Protein AF-A0A8T6W528-F1 (af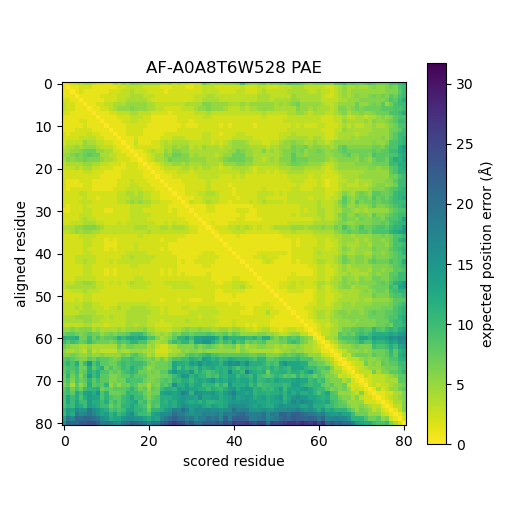db_monomer)

Radius of gyration: 12.44 Å; Cα contacts (8 Å, |Δi|>4): 125; chains: 1; bounding box: 28×20×40 Å

pLDDT: mean 86.55, std 10.57, range [57.91, 97.75]

Foldseek 3Di:
DWDADPNFIKDWDQQPLVSAIFIAGDPAPDWDDDPNWIAGPQCWIDHNNFIAHNVRHGDDGGGDDVVVSVVVVVCVVCVPD

Secondary structure (DSSP, 8-state):
-EEEETTEEEEEEEETTTTEEEEEE-S-S-EEEETTEEEETTS-EEETTEEE-TTSPBPP-----HHHHHHHHHHHH-TT-

Mean predicted aligned error: 5.1 Å

Structure (mmCIF, N/CA/C/O backbone):
data_AF-A0A8T6W528-F1
#
_entry.id   AF-A0A8T6W528-F1
#
loop_
_atom_site.group_PDB
_atom_site.id
_atom_site.type_symbol
_atom_site.label_atom_id
_atom_site.label_alt_id
_atom_site.label_comp_id
_atom_site.label_asym_id
_atom_site.label_entity_id
_atom_site.label_seq_id
_atom_site.pdbx_PDB_ins_code
_atom_site.Cartn_x
_atom_site.Cartn_y
_atom_site.Cartn_z
_atom_site.occupancy
_atom_site.B_iso_or_equiv
_atom_site.auth_seq_id
_atom_site.auth_comp_id
_atom_site.auth_asym_id
_atom_site.auth_atom_id
_atom_site.pdbx_PDB_model_num
ATOM 1 N N . MET A 1 1 ? 1.018 -5.185 4.243 1.00 88.62 1 MET A N 1
ATOM 2 C CA . MET A 1 1 ? -0.178 -5.701 4.939 1.00 88.62 1 MET A CA 1
ATOM 3 C C . MET A 1 1 ? -1.394 -5.045 4.326 1.00 88.62 1 MET A C 1
ATOM 5 O O . MET A 1 1 ? -1.310 -3.863 4.016 1.00 88.62 1 MET A O 1
ATOM 9 N N . LEU A 1 2 ? -2.483 -5.794 4.165 1.00 92.31 2 LEU A N 1
ATOM 10 C CA . LEU A 1 2 ? -3.799 -5.240 3.852 1.00 92.31 2 LEU A CA 1
ATOM 11 C C . LEU A 1 2 ? -4.655 -5.262 5.116 1.00 92.31 2 LEU A C 1
ATOM 13 O O . LEU A 1 2 ? -4.600 -6.232 5.871 1.00 92.31 2 LEU A O 1
ATOM 17 N N . ASP A 1 3 ? -5.405 -4.193 5.339 1.00 90.38 3 ASP A N 1
ATOM 18 C CA . ASP A 1 3 ? -6.349 -4.054 6.446 1.00 90.38 3 ASP A CA 1
ATOM 19 C C . ASP A 1 3 ? -7.579 -3.258 5.985 1.00 90.38 3 ASP A C 1
ATOM 21 O O . ASP A 1 3 ? -7.657 -2.827 4.834 1.00 90.38 3 ASP A O 1
ATOM 25 N N . THR A 1 4 ? -8.548 -3.053 6.870 1.00 90.19 4 THR A N 1
ATOM 26 C CA . THR A 1 4 ? -9.725 -2.221 6.627 1.00 90.19 4 THR A CA 1
ATOM 27 C C . THR A 1 4 ? -9.715 -1.004 7.541 1.00 90.19 4 THR A C 1
ATOM 29 O O . THR A 1 4 ? -9.693 -1.127 8.763 1.00 90.19 4 THR A O 1
ATOM 32 N N . PHE A 1 5 ? -9.816 0.187 6.955 1.00 87.19 5 PHE A N 1
ATOM 33 C CA . PHE A 1 5 ? -9.946 1.443 7.684 1.00 87.19 5 PHE A CA 1
ATOM 34 C C . PHE A 1 5 ? -11.060 2.296 7.064 1.00 87.19 5 PHE A C 1
ATOM 36 O O . PHE A 1 5 ? -11.143 2.424 5.847 1.00 87.19 5 PHE A O 1
ATOM 43 N N . GLU A 1 6 ? -11.975 2.815 7.892 1.00 87.69 6 GLU A N 1
ATOM 44 C CA . GLU A 1 6 ? -13.184 3.542 7.444 1.00 87.69 6 GLU A CA 1
ATOM 45 C C . GLU A 1 6 ? -14.032 2.772 6.407 1.00 87.69 6 GLU A C 1
ATOM 47 O O . GLU A 1 6 ? -14.678 3.359 5.542 1.00 87.69 6 GLU A O 1
ATOM 52 N N . GLY A 1 7 ? -14.033 1.436 6.486 1.00 89.75 7 GLY A N 1
ATOM 53 C CA . GLY A 1 7 ? -14.749 0.570 5.542 1.00 89.75 7 GLY A CA 1
ATOM 54 C C . GLY A 1 7 ?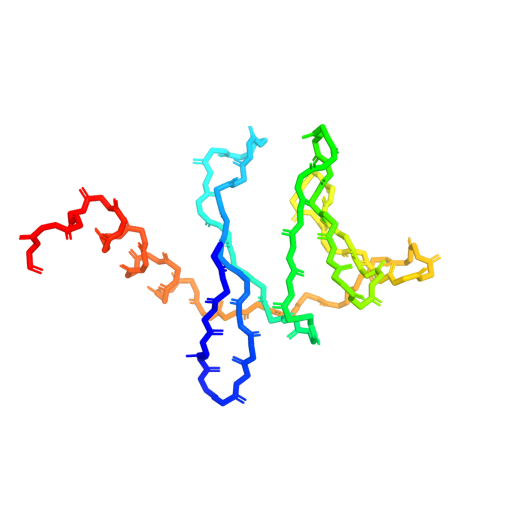 -14.087 0.441 4.167 1.00 89.75 7 GLY A C 1
ATOM 55 O O . GLY A 1 7 ? -14.709 -0.087 3.250 1.00 89.75 7 GLY A O 1
ATOM 56 N N . ARG A 1 8 ? -12.845 0.913 4.014 1.00 92.12 8 ARG A N 1
ATOM 57 C CA . ARG A 1 8 ? -12.054 0.842 2.781 1.00 92.12 8 ARG A CA 1
ATOM 58 C C . ARG A 1 8 ? -10.803 0.001 3.008 1.00 92.12 8 ARG A C 1
ATOM 60 O O . ARG A 1 8 ? -10.223 0.037 4.096 1.00 92.12 8 ARG A O 1
ATOM 67 N N . THR A 1 9 ? -10.366 -0.723 1.984 1.00 93.12 9 THR A N 1
ATOM 68 C CA . THR A 1 9 ? -9.115 -1.482 2.054 1.00 93.12 9 THR A CA 1
ATOM 69 C C . THR A 1 9 ? -7.930 -0.524 2.088 1.00 93.12 9 THR A C 1
ATOM 71 O O . THR A 1 9 ? -7.836 0.411 1.290 1.00 93.12 9 THR A O 1
ATOM 74 N N . VAL A 1 10 ? -7.021 -0.747 3.034 1.00 92.75 10 VAL A N 1
ATOM 75 C CA . VAL A 1 10 ? -5.784 0.015 3.183 1.00 92.75 10 VAL A CA 1
ATOM 76 C C . VAL A 1 10 ? -4.585 -0.912 3.042 1.00 92.75 10 VAL A C 1
ATOM 78 O O . VAL A 1 10 ? -4.464 -1.925 3.730 1.00 92.75 10 VAL A O 1
ATOM 81 N N . LEU A 1 11 ? -3.670 -0.544 2.154 1.00 92.62 11 LEU A N 1
ATOM 82 C CA . LEU A 1 11 ? -2.355 -1.149 2.047 1.00 92.62 11 LEU A CA 1
ATOM 83 C C . LEU A 1 11 ? -1.384 -0.385 2.934 1.00 92.62 11 LEU A C 1
ATOM 85 O O . LEU A 1 11 ? -1.184 0.809 2.739 1.00 92.62 11 LEU A O 1
ATOM 89 N N . ILE A 1 12 ? -0.748 -1.084 3.867 1.00 90.44 12 ILE A N 1
ATOM 90 C CA . ILE A 1 12 ? 0.312 -0.562 4.732 1.00 90.44 12 ILE A CA 1
ATOM 91 C C . ILE A 1 12 ? 1.599 -1.314 4.412 1.00 90.44 12 ILE A C 1
ATOM 93 O O . ILE A 1 12 ? 1.647 -2.545 4.499 1.00 90.44 12 ILE A O 1
ATOM 97 N N . TYR A 1 13 ? 2.655 -0.595 4.055 1.00 88.81 13 TYR A N 1
ATOM 98 C CA . TYR A 1 13 ? 3.943 -1.189 3.704 1.00 88.81 13 TYR A CA 1
ATOM 99 C C . TYR A 1 13 ? 5.100 -0.308 4.181 1.00 88.81 13 TYR A C 1
ATOM 101 O O . TYR A 1 13 ? 4.944 0.897 4.386 1.00 88.81 13 TYR A O 1
ATOM 109 N N . LEU A 1 14 ? 6.267 -0.920 4.384 1.00 87.25 14 LEU A N 1
ATOM 110 C CA . LEU A 1 14 ? 7.503 -0.185 4.624 1.00 87.25 14 LEU A CA 1
ATOM 111 C C . LEU A 1 14 ? 8.080 0.227 3.271 1.00 87.25 14 LEU A C 1
ATOM 113 O O . LEU A 1 14 ? 8.446 -0.634 2.474 1.00 87.25 14 LEU A O 1
ATOM 117 N N . ASP A 1 15 ? 8.148 1.530 3.017 1.00 86.88 15 ASP A N 1
ATOM 118 C CA . ASP A 1 15 ? 8.746 2.055 1.798 1.00 86.88 15 ASP A CA 1
ATOM 119 C C . ASP A 1 15 ? 10.274 1.883 1.847 1.00 86.88 15 ASP A C 1
ATOM 121 O O . ASP A 1 15 ? 10.917 2.463 2.731 1.00 86.88 15 ASP A O 1
ATOM 125 N N . PRO A 1 16 ? 10.880 1.116 0.922 1.00 83.44 16 PRO A N 1
ATOM 126 C CA . PRO A 1 16 ? 12.317 0.857 0.937 1.00 83.44 16 PRO A CA 1
ATOM 127 C C . PRO A 1 16 ? 13.156 2.066 0.494 1.00 83.44 16 PRO A C 1
ATOM 129 O O . PRO A 1 16 ? 14.357 2.103 0.749 1.00 83.44 16 PRO A O 1
ATOM 132 N N . THR A 1 17 ? 12.549 3.053 -0.169 1.00 83.25 17 THR A N 1
ATOM 133 C CA . THR A 1 17 ? 13.225 4.277 -0.621 1.00 83.25 17 THR A CA 1
ATOM 134 C C . THR A 1 17 ? 13.268 5.307 0.498 1.00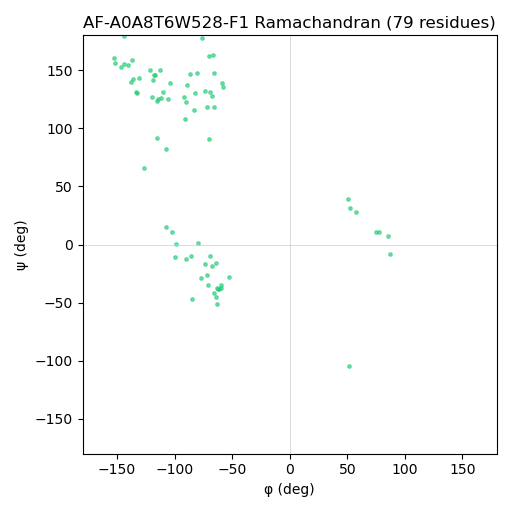 83.25 17 THR A C 1
ATOM 136 O O . THR A 1 17 ? 14.313 5.899 0.765 1.00 83.25 17 THR A O 1
ATOM 139 N N . ALA A 1 18 ? 12.132 5.518 1.164 1.00 81.81 18 ALA A N 1
ATOM 140 C CA . ALA A 1 18 ? 11.998 6.520 2.219 1.00 81.81 18 ALA A CA 1
ATOM 141 C C . ALA A 1 18 ? 12.331 5.989 3.623 1.00 81.81 18 ALA A C 1
ATOM 143 O O . ALA A 1 18 ? 12.443 6.785 4.555 1.00 81.81 18 ALA A O 1
ATOM 144 N N . TYR A 1 19 ? 12.458 4.666 3.790 1.00 81.25 19 TYR A N 1
ATOM 145 C CA . TYR A 1 19 ? 12.554 3.994 5.094 1.00 81.25 19 TYR A CA 1
ATOM 146 C C . TYR A 1 19 ? 11.438 4.433 6.053 1.00 81.25 19 TYR A C 1
ATOM 148 O O . TYR A 1 19 ? 11.650 4.638 7.249 1.00 81.25 19 TYR A O 1
ATOM 156 N N . ALA A 1 20 ? 10.234 4.599 5.507 1.00 82.38 20 ALA A N 1
ATOM 157 C CA . ALA A 1 20 ? 9.069 5.092 6.222 1.00 82.38 20 ALA A CA 1
ATOM 158 C C . ALA A 1 20 ? 7.869 4.186 5.962 1.00 82.38 20 ALA A C 1
ATOM 160 O O . ALA A 1 20 ? 7.674 3.689 4.851 1.00 82.38 20 ALA A O 1
ATOM 161 N N . LEU A 1 21 ? 7.044 3.985 6.988 1.00 86.44 21 LEU A N 1
ATOM 162 C CA . LEU A 1 21 ? 5.755 3.335 6.798 1.00 86.44 21 LEU A CA 1
ATOM 163 C C . LEU A 1 21 ? 4.848 4.240 5.978 1.00 86.44 21 LEU A C 1
ATOM 165 O O . LEU A 1 21 ? 4.642 5.408 6.314 1.00 86.44 21 LEU A O 1
ATOM 169 N N . SER A 1 22 ? 4.301 3.660 4.922 1.00 88.31 22 SER A N 1
ATOM 170 C CA . SER A 1 22 ? 3.388 4.311 4.000 1.00 88.31 22 SER A CA 1
ATOM 171 C C . SER A 1 22 ? 2.072 3.557 3.974 1.00 88.31 22 SER A C 1
ATOM 173 O O . SER A 1 22 ? 2.021 2.348 4.213 1.00 88.31 22 SER A O 1
ATOM 175 N N . ALA A 1 23 ? 0.999 4.298 3.710 1.00 90.62 23 ALA A N 1
ATOM 176 C CA . ALA A 1 23 ? -0.335 3.742 3.611 1.00 90.62 23 ALA A CA 1
ATOM 177 C C . ALA A 1 23 ? -1.100 4.355 2.438 1.00 90.62 23 ALA A C 1
ATOM 179 O O . ALA A 1 23 ? -1.019 5.565 2.218 1.00 90.62 23 ALA A O 1
ATOM 180 N N . TYR A 1 24 ? -1.857 3.521 1.731 1.00 91.88 24 TYR A N 1
ATOM 181 C CA . TYR A 1 24 ? -2.725 3.907 0.620 1.00 91.88 24 TYR A CA 1
ATOM 182 C C . TYR A 1 24 ? -4.069 3.210 0.739 1.00 91.88 24 TYR A C 1
ATOM 184 O O . TYR A 1 24 ? -4.117 2.037 1.102 1.00 91.88 24 TYR A O 1
ATOM 192 N N . TYR A 1 25 ? -5.146 3.912 0.396 1.00 92.56 25 TYR A N 1
ATOM 193 C CA . TYR A 1 25 ? -6.390 3.231 0.068 1.00 92.56 25 TYR A CA 1
ATOM 194 C C . TYR A 1 25 ? -6.250 2.580 -1.307 1.00 92.56 25 TYR A C 1
ATOM 196 O O . TYR A 1 25 ? -5.777 3.224 -2.242 1.00 92.56 25 TYR A O 1
ATOM 204 N N . VAL A 1 26 ? -6.639 1.312 -1.410 1.00 93.69 26 VAL A N 1
ATOM 205 C CA . VAL A 1 26 ? -6.529 0.497 -2.629 1.00 93.69 26 VAL A CA 1
ATOM 206 C C . VAL A 1 26 ? -7.808 -0.311 -2.819 1.00 93.69 26 VAL A C 1
ATOM 208 O O . VAL A 1 26 ? -8.512 -0.557 -1.841 1.00 93.69 26 VAL A O 1
ATOM 211 N N . ASP A 1 27 ? -8.082 -0.762 -4.041 1.00 93.50 27 ASP A N 1
ATOM 212 C CA . ASP A 1 27 ? -9.201 -1.672 -4.334 1.00 93.50 27 ASP A CA 1
ATOM 213 C C . ASP A 1 27 ? -8.728 -3.132 -4.521 1.00 93.50 27 ASP A C 1
ATOM 215 O O . ASP A 1 27 ? -9.497 -4.010 -4.911 1.00 93.50 27 ASP A O 1
ATOM 219 N N . ALA A 1 28 ? -7.462 -3.405 -4.190 1.00 94.56 28 ALA A N 1
ATOM 220 C CA . ALA A 1 28 ? -6.826 -4.713 -4.281 1.00 94.56 28 ALA A CA 1
ATOM 221 C C . ALA A 1 28 ? -7.035 -5.589 -3.034 1.00 94.56 28 ALA A C 1
ATOM 223 O O . ALA A 1 28 ? -7.035 -5.112 -1.898 1.00 94.56 28 ALA A O 1
ATOM 224 N N . ASP A 1 29 ? -7.130 -6.899 -3.251 1.00 95.94 29 ASP A N 1
ATOM 225 C CA . ASP A 1 29 ? -7.270 -7.930 -2.210 1.00 95.94 29 ASP A CA 1
ATOM 226 C C . ASP A 1 29 ? -5.955 -8.652 -1.868 1.00 95.94 29 ASP A C 1
ATOM 228 O O . ASP A 1 29 ? -5.868 -9.382 -0.879 1.00 95.94 29 ASP A O 1
ATOM 232 N N . SER A 1 30 ? -4.916 -8.440 -2.673 1.00 96.75 30 SER A N 1
ATOM 233 C CA . SER A 1 30 ? -3.597 -9.035 -2.504 1.00 96.75 30 SER A CA 1
ATOM 234 C C . SER A 1 30 ? -2.516 -8.146 -3.114 1.00 96.75 30 SER A C 1
ATOM 236 O O . SER A 1 30 ? -2.784 -7.247 -3.914 1.00 96.75 30 SER A O 1
ATOM 238 N N . PHE A 1 31 ? -1.278 -8.366 -2.672 1.00 97.06 31 PHE A N 1
ATOM 239 C CA . PHE A 1 31 ? -0.111 -7.644 -3.157 1.00 97.06 31 PHE A CA 1
ATOM 240 C C . PHE A 1 31 ? 1.116 -8.548 -3.156 1.00 97.06 31 PHE A C 1
ATOM 242 O O . PHE A 1 31 ? 1.239 -9.446 -2.318 1.00 97.06 31 PHE A O 1
ATOM 249 N N . GLU A 1 32 ? 2.054 -8.258 -4.048 1.00 97.06 32 GLU A N 1
ATOM 250 C CA . GLU A 1 32 ? 3.355 -8.913 -4.103 1.00 97.06 32 GLU A CA 1
ATOM 251 C 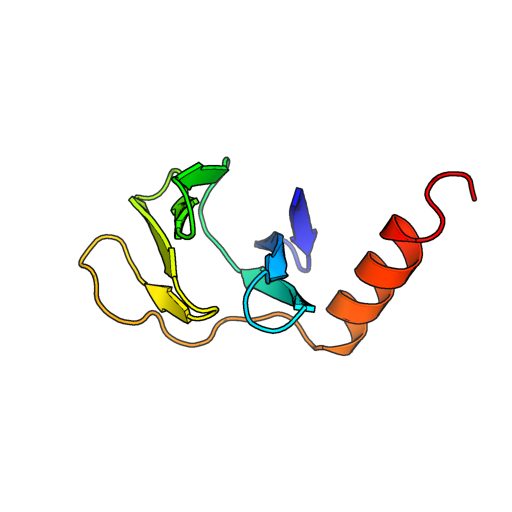C . GLU A 1 32 ? 4.465 -7.917 -4.435 1.00 97.06 32 GLU A C 1
ATOM 253 O O . GLU A 1 32 ? 4.233 -6.864 -5.030 1.00 97.06 32 GLU A O 1
ATOM 258 N N . TRP A 1 33 ? 5.684 -8.241 -4.016 1.00 95.50 33 TRP A N 1
ATOM 259 C CA . TRP A 1 33 ? 6.867 -7.480 -4.401 1.00 95.50 33 TRP A CA 1
ATOM 260 C C . TRP A 1 33 ? 7.482 -8.081 -5.663 1.00 95.50 33 TRP A C 1
ATOM 262 O O . TRP A 1 33 ? 7.821 -9.262 -5.686 1.00 95.50 33 TRP A O 1
ATOM 272 N N . ASP A 1 34 ? 7.688 -7.232 -6.662 1.00 95.38 34 ASP A N 1
ATOM 273 C CA . ASP A 1 34 ? 8.479 -7.484 -7.863 1.00 95.38 34 ASP A CA 1
ATOM 274 C C . ASP A 1 34 ? 9.686 -6.530 -7.846 1.00 95.38 34 ASP A C 1
ATOM 276 O O . ASP A 1 34 ? 9.597 -5.361 -8.229 1.00 95.38 34 ASP A O 1
ATOM 280 N N . ASP A 1 35 ? 10.801 -7.005 -7.282 1.00 92.38 35 ASP A N 1
ATOM 281 C CA . ASP A 1 35 ? 11.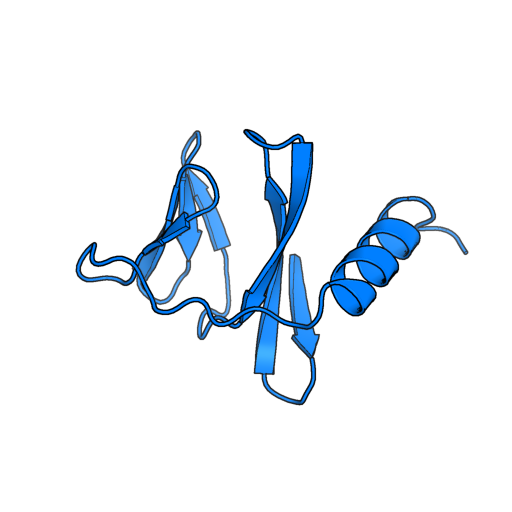983 -6.203 -6.934 1.00 92.38 35 ASP A CA 1
ATOM 282 C C . ASP A 1 35 ? 11.624 -4.960 -6.090 1.00 92.38 35 ASP A C 1
ATOM 284 O O . ASP A 1 35 ? 11.325 -5.074 -4.899 1.00 92.38 35 ASP A O 1
ATOM 288 N N . LYS A 1 36 ? 11.633 -3.768 -6.695 1.00 90.19 36 LYS A N 1
ATOM 289 C CA . LYS A 1 36 ? 11.324 -2.486 -6.036 1.00 90.19 36 LYS A CA 1
ATOM 290 C C . LYS A 1 36 ? 9.895 -2.008 -6.274 1.00 90.19 36 LYS A C 1
ATOM 292 O O . LYS A 1 36 ? 9.537 -0.928 -5.800 1.00 90.19 36 LYS A O 1
ATOM 297 N N . ILE A 1 37 ? 9.106 -2.780 -7.012 1.00 95.31 37 ILE A N 1
ATOM 298 C CA . ILE A 1 37 ? 7.738 -2.446 -7.380 1.00 95.31 37 ILE A CA 1
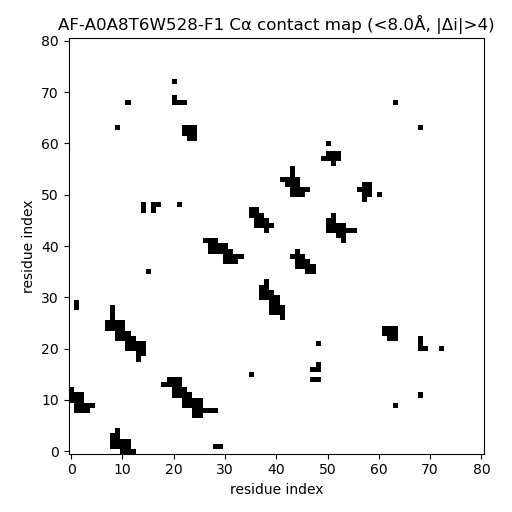ATOM 299 C C . ILE A 1 37 ? 6.790 -3.302 -6.546 1.00 95.31 37 ILE A C 1
ATOM 301 O O . ILE A 1 37 ? 6.874 -4.527 -6.541 1.00 95.31 37 ILE A O 1
ATOM 305 N N . LEU A 1 38 ? 5.863 -2.655 -5.847 1.00 96.12 38 LEU A N 1
ATOM 306 C CA . LEU A 1 38 ? 4.792 -3.339 -5.132 1.00 96.12 38 LEU A CA 1
ATOM 307 C C . LEU A 1 38 ? 3.594 -3.471 -6.074 1.00 96.12 38 LEU A C 1
ATOM 309 O O . LEU A 1 38 ? 2.958 -2.470 -6.399 1.00 96.12 38 LEU A O 1
ATOM 313 N N . ARG A 1 39 ? 3.312 -4.685 -6.543 1.00 97.75 39 ARG A N 1
ATOM 314 C CA . ARG A 1 39 ? 2.213 -4.995 -7.465 1.00 97.75 39 ARG A CA 1
ATOM 315 C C . ARG A 1 39 ? 0.947 -5.326 -6.686 1.00 97.75 39 ARG A C 1
ATOM 317 O O . ARG A 1 39 ? 1.010 -6.050 -5.693 1.00 97.75 39 ARG A O 1
ATOM 324 N N . LEU A 1 40 ? -0.187 -4.805 -7.143 1.00 97.25 40 LEU A N 1
ATOM 325 C CA . LEU A 1 40 ? -1.506 -5.013 -6.550 1.00 97.25 40 LEU A CA 1
ATOM 326 C C . LEU A 1 40 ? -2.390 -5.836 -7.497 1.00 97.25 40 LEU A C 1
ATOM 328 O O . LEU A 1 40 ? -2.225 -5.786 -8.716 1.00 97.25 40 LEU A O 1
ATOM 332 N N . SER A 1 41 ? -3.317 -6.621 -6.944 1.00 97.56 41 SER A N 1
ATOM 333 C CA . SER A 1 41 ? -4.157 -7.539 -7.732 1.00 97.56 41 SER A CA 1
ATOM 334 C C . SER A 1 41 ? -5.156 -6.859 -8.670 1.00 97.56 41 SER A C 1
ATOM 336 O O . SER A 1 41 ? -5.612 -7.480 -9.629 1.00 97.56 41 SER A O 1
ATOM 338 N N . ASP A 1 42 ? -5.456 -5.581 -8.444 1.00 94.56 42 ASP A N 1
ATOM 339 C CA . ASP A 1 42 ? -6.254 -4.734 -9.339 1.00 94.56 42 ASP A CA 1
ATOM 340 C C . ASP A 1 42 ? -5.445 -4.182 -10.535 1.00 94.56 42 ASP A C 1
ATOM 342 O O . ASP A 1 42 ? -5.978 -3.457 -11.376 1.00 94.56 42 ASP A O 1
ATOM 346 N N . GLY A 1 43 ? -4.160 -4.540 -10.635 1.00 96.62 43 GLY A N 1
ATOM 347 C CA . GLY A 1 43 ? -3.240 -4.093 -11.678 1.00 96.62 43 GLY A CA 1
ATOM 348 C C . GLY A 1 43 ? -2.535 -2.772 -11.367 1.00 96.62 43 GLY A C 1
ATOM 349 O O . GLY A 1 43 ? -1.606 -2.408 -12.091 1.00 96.62 43 GLY A O 1
ATOM 350 N N . SER A 1 44 ? -2.922 -2.071 -10.298 1.00 96.44 44 SER A N 1
ATOM 351 C CA . SER A 1 44 ? -2.191 -0.901 -9.815 1.00 96.44 44 SER A CA 1
ATOM 352 C C . SER A 1 44 ? -0.850 -1.306 -9.193 1.00 96.44 44 SER A C 1
ATOM 354 O O . SER A 1 44 ? -0.585 -2.477 -8.892 1.00 96.44 44 SER A O 1
ATOM 356 N N . TYR A 1 45 ? 0.061 -0.347 -9.053 1.00 96.31 45 TYR A N 1
ATOM 357 C CA . TYR A 1 45 ? 1.377 -0.619 -8.488 1.00 96.31 45 TYR A CA 1
ATOM 358 C C . TYR A 1 45 ? 1.982 0.595 -7.799 1.00 96.31 45 TYR A C 1
ATOM 360 O O . TYR A 1 45 ? 1.662 1.740 -8.109 1.00 96.31 45 TYR A O 1
ATOM 368 N N . ILE A 1 46 ? 2.895 0.339 -6.865 1.00 94.81 46 ILE A N 1
ATOM 369 C CA . ILE A 1 46 ? 3.682 1.377 -6.208 1.00 94.81 46 ILE A CA 1
ATOM 370 C C . ILE A 1 46 ? 5.137 1.249 -6.629 1.00 94.81 46 ILE A C 1
ATOM 372 O O . ILE A 1 46 ? 5.758 0.203 -6.449 1.00 94.81 46 ILE A O 1
ATOM 376 N N . GLU A 1 47 ? 5.693 2.344 -7.135 1.00 93.94 47 GLU A N 1
ATOM 377 C CA . GLU A 1 47 ? 7.104 2.468 -7.488 1.00 93.94 47 GLU A CA 1
ATOM 378 C C . GLU A 1 47 ? 7.648 3.782 -6.918 1.00 93.94 47 GLU A C 1
ATOM 380 O O . GLU A 1 47 ? 7.023 4.835 -7.043 1.00 93.94 47 GLU A O 1
ATOM 385 N N . GLY A 1 48 ? 8.789 3.726 -6.221 1.00 90.94 48 GLY A N 1
ATOM 386 C CA . GLY A 1 48 ? 9.396 4.920 -5.613 1.00 90.94 48 GLY A CA 1
ATOM 387 C C . GLY A 1 48 ? 8.476 5.661 -4.630 1.00 90.94 48 GLY A C 1
ATOM 388 O O . GLY A 1 48 ? 8.571 6.880 -4.496 1.00 90.94 48 GLY A O 1
ATOM 389 N N . GLY A 1 49 ? 7.549 4.944 -3.988 1.00 89.25 49 GLY A N 1
ATOM 390 C CA . GLY A 1 49 ? 6.576 5.517 -3.059 1.00 89.25 49 GLY A CA 1
ATOM 391 C C . GLY A 1 49 ? 5.406 6.246 -3.718 1.00 89.25 49 GLY A C 1
ATOM 392 O O . GLY A 1 49 ? 4.650 6.918 -3.015 1.00 89.25 49 GLY A O 1
ATOM 393 N N . VAL A 1 50 ? 5.230 6.118 -5.035 1.00 91.62 50 VAL A N 1
ATOM 394 C CA . VAL A 1 50 ? 4.127 6.702 -5.811 1.00 91.62 50 VAL A CA 1
ATOM 395 C C . VAL A 1 50 ? 3.194 5.592 -6.287 1.00 91.62 50 VAL A C 1
ATOM 397 O O . VAL A 1 50 ? 3.664 4.599 -6.832 1.00 91.62 50 VAL A O 1
ATOM 400 N N . LEU A 1 51 ? 1.886 5.761 -6.075 1.00 93.56 51 LEU A N 1
ATOM 401 C CA . LEU A 1 51 ? 0.855 4.859 -6.592 1.00 93.56 51 LEU A CA 1
ATOM 402 C C . LEU A 1 51 ? 0.525 5.207 -8.048 1.00 93.56 51 LEU A C 1
ATOM 404 O O . LEU A 1 51 ? 0.244 6.364 -8.373 1.00 93.56 51 LEU A O 1
ATOM 408 N N . TYR A 1 52 ? 0.528 4.186 -8.892 1.00 95.56 52 TYR A N 1
ATOM 409 C CA . TYR A 1 52 ? 0.135 4.223 -10.291 1.00 95.56 52 TYR A CA 1
ATOM 410 C C . TYR A 1 52 ? -1.049 3.289 -10.501 1.00 95.56 52 TYR A C 1
ATOM 412 O O . TYR A 1 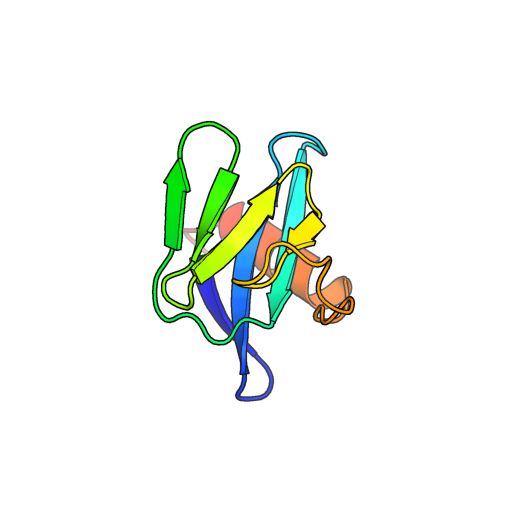52 ? -1.094 2.209 -9.911 1.00 95.56 52 TYR A O 1
ATOM 420 N N . ASP A 1 53 ? -1.999 3.692 -11.333 1.00 94.81 53 ASP A N 1
ATOM 421 C CA . ASP A 1 53 ? -3.104 2.826 -11.728 1.00 94.81 53 ASP A CA 1
ATOM 422 C C . ASP A 1 53 ? -2.669 1.777 -12.770 1.00 94.81 53 ASP A C 1
ATOM 424 O O . ASP A 1 53 ? -1.526 1.748 -13.234 1.00 94.81 53 ASP A O 1
ATOM 428 N N . ALA A 1 54 ? -3.597 0.901 -13.158 1.00 94.50 54 ALA A N 1
ATOM 429 C CA . ALA A 1 54 ? -3.337 -0.151 -14.140 1.00 94.50 54 ALA A CA 1
ATOM 430 C C . ALA A 1 54 ? -2.999 0.375 -15.553 1.00 94.50 54 ALA A C 1
ATOM 432 O O . ALA A 1 54 ? -2.484 -0.379 -16.380 1.00 94.50 54 ALA A O 1
ATOM 433 N N . SER A 1 55 ? -3.282 1.649 -15.851 1.00 95.81 55 SER A N 1
ATOM 434 C CA . SER A 1 55 ? -2.895 2.302 -17.107 1.00 95.81 55 SER A CA 1
ATOM 435 C C . SER A 1 55 ? -1.473 2.879 -17.065 1.00 95.81 55 SER A C 1
ATOM 437 O O . SER A 1 55 ? -0.925 3.241 -18.108 1.00 95.81 55 SER A O 1
ATOM 439 N N . GLY A 1 56 ? -0.852 2.915 -15.880 1.00 95.75 56 GLY A N 1
ATOM 440 C CA . GLY A 1 56 ? 0.461 3.511 -15.641 1.00 95.75 56 GLY A CA 1
ATOM 441 C C . GLY A 1 56 ? 0.406 5.014 -15.365 1.00 95.75 56 GLY A C 1
ATOM 442 O O . GLY A 1 56 ? 1.455 5.656 -15.273 1.00 95.75 56 GLY A O 1
ATOM 443 N N . GLU A 1 57 ? -0.787 5.593 -15.222 1.00 96.56 57 GLU A N 1
ATOM 444 C CA . GLU A 1 57 ? -0.938 6.977 -14.789 1.00 96.56 57 GLU A CA 1
ATOM 445 C C . GLU A 1 57 ? -0.797 7.075 -13.271 1.00 96.56 57 GLU A C 1
ATOM 447 O O . GLU A 1 57 ? -1.131 6.157 -12.520 1.00 96.56 57 GLU A O 1
ATOM 452 N N . ARG A 1 58 ? -0.263 8.203 -12.793 1.00 94.69 58 ARG A N 1
ATOM 453 C CA . ARG A 1 58 ? -0.159 8.448 -11.354 1.00 94.69 58 ARG A CA 1
ATOM 454 C C . ARG A 1 58 ? -1.567 8.581 -10.781 1.00 94.69 58 ARG A C 1
ATOM 456 O O . ARG A 1 58 ? -2.278 9.523 -11.125 1.00 94.69 58 ARG A O 1
ATOM 463 N N . ALA A 1 59 ? -1.921 7.688 -9.864 1.00 90.69 59 ALA A N 1
ATOM 464 C CA . ALA A 1 59 ? -3.200 7.745 -9.179 1.00 90.69 59 ALA A CA 1
ATOM 465 C C . ALA A 1 59 ? -3.283 9.004 -8.299 1.00 90.69 59 ALA A C 1
ATOM 467 O O . ALA A 1 59 ? -2.280 9.467 -7.737 1.00 90.69 59 ALA A O 1
ATOM 468 N N . GLU A 1 60 ? -4.491 9.553 -8.161 1.00 85.44 60 GLU A N 1
ATOM 469 C CA . GLU A 1 60 ? -4.747 10.636 -7.215 1.00 85.44 60 GLU A CA 1
ATOM 470 C C . GLU A 1 60 ? -4.389 10.179 -5.792 1.00 85.44 60 GLU A C 1
ATOM 472 O O . GLU A 1 60 ? -4.622 9.032 -5.403 1.00 85.44 60 GLU A O 1
ATOM 477 N N . GLU A 1 61 ? -3.767 11.066 -5.014 1.00 73.44 61 GLU A N 1
ATOM 478 C CA . GLU A 1 61 ? -3.219 10.716 -3.707 1.00 73.44 61 GLU A CA 1
ATOM 479 C C . GLU A 1 61 ? -4.345 10.452 -2.694 1.00 73.44 61 GLU A C 1
ATOM 481 O O . GLU A 1 61 ? -4.832 11.348 -2.011 1.00 73.44 61 GLU A O 1
ATOM 486 N N . ASN A 1 62 ? -4.762 9.189 -2.598 1.00 80.06 62 ASN A N 1
ATOM 487 C CA . ASN A 1 62 ? -5.830 8.733 -1.714 1.00 80.06 62 ASN A CA 1
ATOM 488 C C . ASN A 1 62 ? -5.235 7.942 -0.543 1.00 80.06 62 ASN A C 1
ATOM 490 O O . ASN A 1 62 ? -5.140 6.713 -0.567 1.00 80.06 62 ASN A O 1
ATOM 494 N N . ARG A 1 63 ? -4.768 8.666 0.477 1.00 87.75 63 ARG A N 1
ATOM 495 C CA . ARG A 1 63 ? -4.083 8.095 1.646 1.00 87.75 63 ARG A CA 1
ATOM 496 C C . ARG A 1 63 ? -4.867 8.365 2.937 1.00 87.75 63 ARG A C 1
ATOM 498 O O . ARG A 1 63 ? -5.463 9.435 3.066 1.00 87.75 63 ARG A O 1
ATOM 505 N N . PRO A 1 64 ? -4.846 7.447 3.918 1.00 85.62 64 PRO A N 1
ATOM 506 C CA . PRO A 1 64 ? -5.387 7.718 5.249 1.00 85.62 64 PRO A CA 1
ATOM 507 C C . PRO A 1 64 ? -4.566 8.795 5.984 1.00 85.62 64 PRO A C 1
ATOM 509 O O . PRO A 1 64 ? -3.417 9.081 5.636 1.00 85.62 64 PRO A O 1
ATOM 512 N N . LEU A 1 65 ? -5.140 9.385 7.041 1.00 81.25 65 LEU A N 1
ATOM 513 C CA . LEU A 1 65 ? -4.456 10.388 7.868 1.00 81.25 65 LEU A CA 1
ATOM 514 C C . LEU A 1 65 ? -3.153 9.829 8.465 1.00 81.25 65 LEU A C 1
ATOM 516 O O . LEU A 1 65 ? -3.149 8.756 9.062 1.00 81.25 65 LEU A O 1
ATOM 520 N N . GLN A 1 66 ? -2.065 10.608 8.416 1.00 71.50 66 GLN A N 1
ATOM 521 C CA . GLN A 1 66 ? -0.731 10.194 8.896 1.00 71.50 66 GLN A CA 1
ATOM 522 C C . GLN A 1 66 ? -0.695 9.663 10.341 1.00 71.50 66 GLN A C 1
ATOM 524 O O . GLN A 1 66 ? 0.177 8.863 10.682 1.00 71.50 66 GLN A O 1
ATOM 529 N N . VAL A 1 67 ? -1.611 10.109 11.208 1.00 65.25 67 VAL A N 1
ATOM 530 C CA . VAL A 1 67 ? -1.719 9.606 12.588 1.00 65.25 67 VAL A CA 1
ATOM 531 C C . VAL A 1 67 ? -2.025 8.106 12.598 1.00 65.25 67 VAL A C 1
ATOM 533 O O . VAL A 1 67 ? -1.428 7.386 13.393 1.00 65.25 67 VAL A O 1
ATOM 536 N N . PHE A 1 68 ? -2.865 7.615 11.682 1.00 67.56 68 PHE A N 1
ATOM 537 C CA . PHE A 1 68 ? -3.174 6.187 11.564 1.00 67.56 68 PHE A CA 1
ATOM 538 C C . PHE A 1 68 ? -1.957 5.370 11.142 1.00 67.56 68 PHE A C 1
ATOM 540 O O . PHE A 1 68 ? -1.674 4.334 11.737 1.00 67.56 68 PHE A O 1
ATOM 547 N N . THR A 1 69 ? -1.162 5.872 10.197 1.00 68.00 69 THR A N 1
ATOM 548 C CA . THR A 1 69 ? 0.070 5.198 9.763 1.00 68.00 69 THR A CA 1
ATOM 549 C C . THR A 1 69 ? 1.059 5.005 10.921 1.00 68.00 69 THR A C 1
ATOM 551 O O . THR A 1 69 ? 1.734 3.979 10.998 1.00 68.00 69 THR A O 1
ATOM 554 N N . ARG A 1 70 ? 1.117 5.952 11.871 1.00 70.00 70 ARG A N 1
ATOM 555 C CA . ARG A 1 70 ? 1.974 5.845 13.067 1.00 70.00 70 ARG A CA 1
ATOM 556 C C . ARG A 1 70 ? 1.489 4.792 14.063 1.00 70.00 70 ARG A C 1
ATOM 558 O O . ARG A 1 70 ? 2.328 4.141 14.678 1.00 70.00 70 ARG A O 1
ATOM 565 N N . TRP A 1 71 ? 0.175 4.600 14.202 1.00 70.31 71 TRP A N 1
ATOM 566 C CA . TRP A 1 71 ? -0.386 3.539 15.048 1.00 70.31 71 TRP A CA 1
ATOM 567 C C . TRP A 1 71 ? -0.012 2.151 14.532 1.00 70.31 71 TRP A C 1
ATOM 569 O O . TRP A 1 71 ? 0.481 1.335 15.304 1.00 70.31 71 TRP A O 1
ATOM 579 N N . TYR A 1 72 ? -0.127 1.912 13.224 1.00 71.69 72 TYR A N 1
ATOM 580 C CA . TYR A 1 72 ? 0.331 0.648 12.641 1.00 71.69 72 TYR A CA 1
ATOM 581 C C . TYR A 1 72 ? 1.836 0.442 12.795 1.00 71.69 72 TYR A C 1
ATOM 583 O O . TYR A 1 72 ? 2.276 -0.670 13.074 1.00 71.69 72 TYR A O 1
ATOM 591 N N . GLY A 1 73 ? 2.635 1.506 12.679 1.00 69.56 73 GLY A N 1
ATOM 592 C CA . GLY A 1 73 ? 4.066 1.412 12.961 1.00 69.56 73 GLY A CA 1
ATO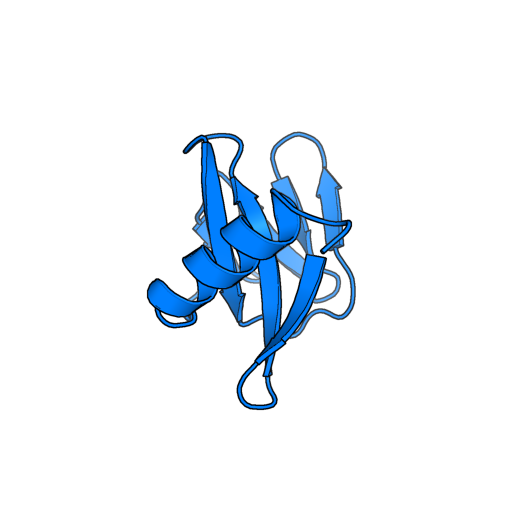M 593 C C . GLY A 1 73 ? 4.383 1.033 14.396 1.00 69.56 73 GLY A C 1
ATOM 594 O O . GLY A 1 73 ? 5.279 0.225 14.632 1.00 69.56 73 GLY A O 1
ATOM 595 N N . PHE A 1 74 ? 3.610 1.552 15.347 1.00 69.19 74 PHE A N 1
ATOM 596 C CA . PHE A 1 74 ? 3.706 1.138 16.737 1.00 69.19 74 PHE A CA 1
ATOM 597 C C . PHE A 1 74 ? 3.344 -0.348 16.902 1.00 69.19 74 PHE A C 1
ATOM 599 O O . PHE A 1 74 ? 4.152 -1.104 17.433 1.00 69.19 74 PHE A O 1
ATOM 606 N N . SER A 1 75 ? 2.202 -0.797 16.372 1.00 67.06 75 SER A N 1
ATOM 607 C CA . SER A 1 75 ? 1.773 -2.203 16.458 1.00 67.06 75 SER A CA 1
ATOM 608 C C . SER A 1 75 ? 2.759 -3.180 15.808 1.00 67.06 75 SER A C 1
ATOM 610 O O . SER A 1 75 ? 3.005 -4.251 16.351 1.00 67.06 75 SER A O 1
ATOM 612 N N . LEU A 1 76 ? 3.378 -2.808 14.683 1.00 67.50 76 LEU A N 1
ATOM 613 C CA . LEU A 1 76 ? 4.406 -3.626 14.026 1.00 67.50 76 LEU A CA 1
ATOM 614 C C . LEU A 1 76 ? 5.732 -3.661 14.801 1.00 67.50 76 LEU A C 1
ATOM 616 O O . LEU A 1 76 ? 6.485 -4.622 14.672 1.00 67.50 76 LEU A O 1
ATOM 620 N N . THR A 1 77 ? 6.023 -2.630 15.599 1.00 69.06 77 THR A N 1
ATOM 621 C CA . THR A 1 77 ? 7.220 -2.588 16.456 1.00 69.06 77 THR A CA 1
ATOM 622 C C . THR A 1 77 ? 7.049 -3.450 17.710 1.00 69.06 77 THR A C 1
ATOM 624 O O . THR A 1 77 ? 8.031 -3.987 18.219 1.00 69.06 77 THR A O 1
ATOM 627 N N . PHE A 1 78 ? 5.815 -3.617 18.195 1.00 69.88 78 PHE A N 1
ATOM 628 C CA . PHE A 1 78 ? 5.502 -4.359 19.419 1.00 69.88 78 PHE A CA 1
ATOM 629 C C . PHE A 1 78 ? 4.434 -5.446 19.182 1.00 69.88 78 PHE A 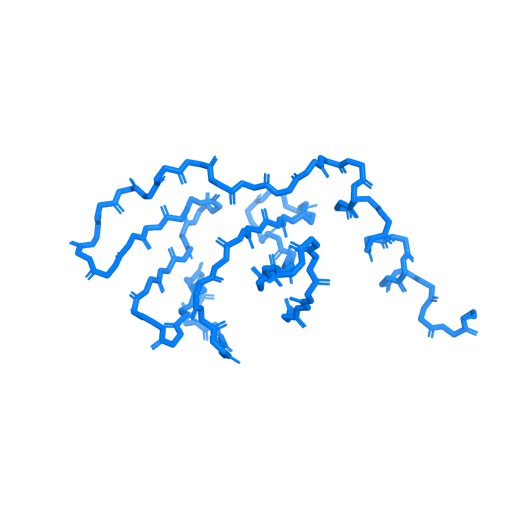C 1
ATOM 631 O O . PHE A 1 78 ? 3.336 -5.358 19.736 1.00 69.88 78 PHE A O 1
ATOM 638 N N . PRO A 1 79 ? 4.733 -6.485 18.377 1.00 60.09 79 PRO A N 1
ATOM 639 C CA . PRO A 1 79 ? 3.738 -7.472 17.951 1.00 60.09 79 PRO A CA 1
ATOM 640 C C . PRO A 1 79 ? 3.223 -8.404 19.068 1.00 60.09 79 PRO A C 1
ATOM 642 O O . PRO A 1 79 ? 2.267 -9.136 18.837 1.00 60.09 79 PRO A O 1
ATOM 645 N N . GLU A 1 80 ? 3.838 -8.396 20.257 1.00 68.00 80 GLU A N 1
ATOM 646 C CA . GLU A 1 80 ? 3.517 -9.288 21.391 1.00 68.00 80 GLU A CA 1
ATOM 647 C C . GLU A 1 80 ? 2.801 -8.585 22.566 1.00 68.00 80 GLU A C 1
ATOM 649 O O . GLU A 1 80 ? 2.767 -9.127 23.672 1.00 68.00 80 GLU A O 1
ATOM 654 N N . THR A 1 81 ? 2.260 -7.379 22.357 1.00 57.91 81 THR A N 1
ATOM 655 C CA . THR A 1 81 ? 1.533 -6.622 23.402 1.00 57.91 81 THR A CA 1
ATOM 656 C C . THR A 1 81 ? 0.028 -6.824 23.340 1.00 57.91 81 THR A C 1
ATOM 658 O O . THR A 1 81 ? -0.502 -6.936 22.213 1.00 57.91 81 THR A O 1
#

Nearest PDB structures (foldseek):
  6puy-assembly1_B  TM=6.727E-01  e=1.618E+00  Saccharolobus solfataricus P2
  7l23-assembly1_A-2  TM=6.278E-01  e=1.938E+00  Human immunodeficiency virus 1
  8cta-assembly2_E  TM=6.229E-01  e=2.058E+00  Human immunodeficiency virus 1
  7u32-assembly1_F  TM=6.624E-01  e=2.186E+00  Visna/maedi virus EV1 KV1772
  6o58-assembly1_K  TM=3.806E-01  e=2.186E+00  Homo sapiens

Sequence (81 aa):
MLDTFEGRTVLIYLDPTAYALSAYYVDADSFEWDDKILRLSDGSYIEGGVLYDASGERAEENRPLQVFTRWYGFSLTFPET

Solvent-accessible surface area (backbone atoms only — not comparable to full-atom values): 4899 Å² total; per-residue (Å²): 89,79,49,76,53,98,92,37,40,30,40,42,46,76,34,86,84,76,75,38,76,43,56,34,56,50,93,44,92,49,73,49,75,57,90,79,32,42,40,32,72,68,53,26,35,32,48,92,88,41,54,24,38,65,86,69,47,75,47,78,91,52,55,71,63,70,71,59,50,51,52,53,52,50,48,70,73,48,77,90,115